Protein AF-K4CZT7-F1 (afdb_monomer)

Nearest PDB structures (foldseek):
  8e9g-assembly1_J  TM=7.706E-01  e=7.925E-02  Mycolicibacterium smegmatis MC2 155

Foldseek 3Di:
DDDPDPPPDPDVVVVVLVVVLVVLVVLLVVLVVVLVPDPPLVVNLVSVLSNQLSVLVSCVSVVNVVCSVVSSVVSVVVSVVSVVVVVVVVVVVVVVVVVVVVVVVVVVVVVVVVVVVVVVVVVD

Mean predicted aligned error: 14.62 Å

Radius of gyration: 31.59 Å; Cα contacts (8 Å, |Δi|>4): 58; chains: 1; bounding box: 54×33×114 Å

Structure (mmCIF, N/CA/C/O backbone):
data_AF-K4CZT7-F1
#
_entry.id   AF-K4CZT7-F1
#
loop_
_atom_site.group_PDB
_atom_site.id
_atom_site.type_symbol
_atom_site.label_atom_id
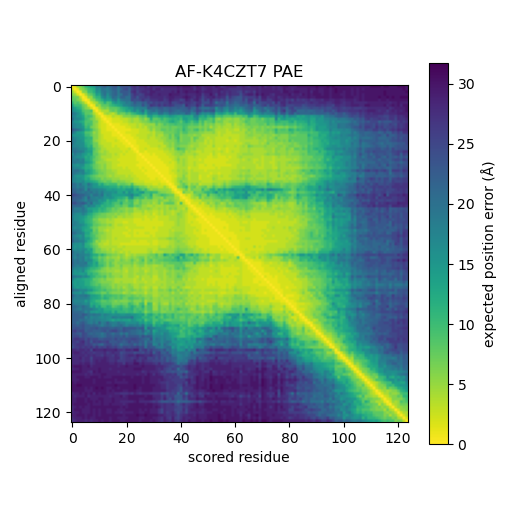_atom_site.label_alt_id
_atom_site.label_comp_id
_atom_site.label_asym_id
_atom_site.label_entity_id
_atom_site.label_seq_id
_atom_site.pdbx_PDB_ins_code
_atom_site.Cartn_x
_atom_site.Cartn_y
_atom_site.Cartn_z
_atom_site.occupancy
_atom_site.B_iso_or_equiv
_atom_site.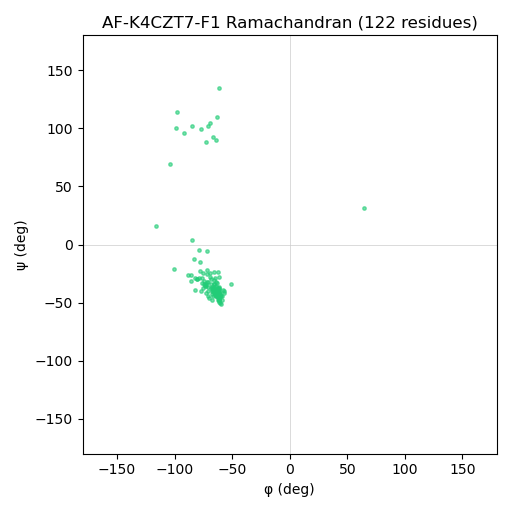auth_seq_id
_atom_site.auth_comp_id
_atom_site.auth_asym_id
_atom_site.auth_atom_id
_atom_site.pdbx_PDB_model_num
ATOM 1 N N . MET A 1 1 ? -0.913 22.011 -45.676 1.00 42.84 1 MET A N 1
ATOM 2 C CA . MET A 1 1 ? -1.620 20.850 -45.099 1.00 42.84 1 MET A CA 1
ATOM 3 C C . MET A 1 1 ? -0.671 19.657 -45.153 1.00 42.84 1 MET A C 1
ATOM 5 O O . MET A 1 1 ? -0.649 18.944 -46.142 1.00 42.84 1 MET A O 1
ATOM 9 N N . VAL A 1 2 ? 0.206 19.519 -44.152 1.00 44.75 2 VAL A N 1
ATOM 10 C CA . VAL A 1 2 ? 1.108 18.362 -44.018 1.00 44.75 2 VAL A CA 1
ATOM 11 C C . VAL A 1 2 ? 0.450 17.433 -43.010 1.00 44.75 2 VAL A C 1
ATOM 13 O O . VAL A 1 2 ? 0.453 17.706 -41.813 1.00 44.75 2 VAL A O 1
ATOM 16 N N . VAL A 1 3 ? -0.204 16.390 -43.512 1.00 64.25 3 VAL A N 1
ATOM 17 C CA . VAL A 1 3 ? -0.748 15.315 -42.683 1.00 64.25 3 VAL A CA 1
ATOM 18 C C . VAL A 1 3 ? 0.441 14.443 -42.284 1.00 64.25 3 VAL A C 1
ATOM 20 O O . VAL A 1 3 ? 0.933 13.660 -43.093 1.00 64.25 3 VAL A O 1
ATOM 23 N N . LEU A 1 4 ? 0.956 14.632 -41.064 1.00 56.84 4 LEU A N 1
ATOM 24 C CA . LEU A 1 4 ? 1.921 13.707 -40.470 1.00 56.84 4 LEU A CA 1
ATOM 25 C C . LEU A 1 4 ? 1.227 12.348 -40.306 1.00 56.84 4 LEU A C 1
ATOM 27 O O . LEU A 1 4 ? 0.320 12.202 -39.489 1.00 56.84 4 LEU A O 1
ATOM 31 N N . ALA A 1 5 ? 1.639 11.362 -41.100 1.00 58.47 5 ALA A N 1
ATOM 32 C CA . ALA A 1 5 ? 1.228 9.978 -40.915 1.00 58.47 5 ALA A CA 1
ATOM 33 C C . ALA A 1 5 ? 1.709 9.480 -39.535 1.00 58.47 5 ALA A C 1
ATOM 35 O O . ALA A 1 5 ? 2.871 9.713 -39.188 1.00 58.47 5 ALA A O 1
ATOM 36 N N . PRO A 1 6 ? 0.867 8.793 -38.740 1.00 65.81 6 PRO A N 1
ATOM 37 C CA . PRO A 1 6 ? 1.312 8.193 -37.491 1.00 65.81 6 PRO A CA 1
ATOM 38 C C . PRO A 1 6 ? 2.249 7.027 -37.818 1.00 65.81 6 PRO A C 1
ATOM 40 O O . PRO A 1 6 ? 1.813 5.960 -38.251 1.00 65.81 6 PRO A O 1
ATOM 43 N N . THR A 1 7 ? 3.552 7.222 -37.629 1.00 68.12 7 THR A N 1
ATOM 44 C CA . THR A 1 7 ? 4.535 6.142 -37.702 1.00 68.12 7 THR A CA 1
ATOM 45 C C . THR A 1 7 ? 4.374 5.269 -36.459 1.00 68.12 7 THR A C 1
ATOM 47 O O . THR A 1 7 ? 4.970 5.505 -35.411 1.00 68.12 7 THR A O 1
ATOM 50 N N . TRP A 1 8 ? 3.496 4.268 -36.558 1.00 62.69 8 TRP A N 1
ATOM 51 C CA . TRP A 1 8 ? 3.283 3.253 -35.527 1.00 62.69 8 TRP A CA 1
ATOM 52 C C . TRP A 1 8 ? 4.560 2.419 -35.349 1.00 62.69 8 TRP A C 1
ATOM 54 O O . TRP A 1 8 ? 4.780 1.417 -36.027 1.00 62.69 8 TRP A O 1
ATOM 64 N N . ASN A 1 9 ? 5.432 2.862 -34.444 1.00 66.44 9 ASN A N 1
ATOM 65 C CA . ASN A 1 9 ? 6.614 2.126 -34.019 1.00 66.44 9 ASN A CA 1
ATOM 66 C C . ASN A 1 9 ? 6.239 1.291 -32.786 1.00 66.44 9 ASN A C 1
ATOM 68 O O . ASN A 1 9 ? 6.189 1.798 -31.665 1.00 66.44 9 ASN A O 1
ATOM 72 N N . PHE A 1 10 ? 5.900 0.017 -33.011 1.00 71.25 10 PHE A N 1
ATOM 73 C CA . PHE A 1 10 ? 5.613 -0.944 -31.946 1.00 71.25 10 PHE A CA 1
ATOM 74 C C . PHE A 1 10 ? 6.891 -1.232 -31.154 1.00 71.25 10 PHE A C 1
ATOM 76 O O . PHE A 1 10 ? 7.682 -2.115 -31.484 1.00 71.25 10 PHE A O 1
ATOM 83 N N . ASN A 1 11 ? 7.087 -0.478 -30.080 1.00 81.69 11 ASN A N 1
ATOM 84 C CA . ASN A 1 11 ? 8.180 -0.711 -29.156 1.00 81.69 11 ASN A CA 1
ATOM 85 C C . ASN A 1 11 ? 7.742 -1.769 -28.131 1.00 81.69 11 ASN A C 1
ATOM 87 O O . ASN A 1 11 ? 6.988 -1.475 -27.204 1.00 81.69 11 ASN A O 1
ATOM 91 N N . PHE A 1 12 ? 8.195 -3.016 -28.306 1.00 82.81 12 PHE A N 1
ATOM 92 C CA . PHE A 1 12 ? 7.848 -4.158 -27.440 1.00 82.81 12 PHE A CA 1
ATOM 93 C C . PHE A 1 12 ? 8.067 -3.863 -25.945 1.00 82.81 12 PHE A C 1
ATOM 95 O O . PHE A 1 12 ? 7.284 -4.292 -25.098 1.00 82.81 12 PHE A O 1
ATOM 102 N N . ARG A 1 13 ? 9.089 -3.061 -25.621 1.00 83.69 13 ARG A N 1
ATOM 103 C CA . ARG A 1 13 ? 9.379 -2.626 -24.250 1.00 83.69 13 ARG A CA 1
ATOM 104 C C . ARG A 1 13 ? 8.244 -1.798 -23.638 1.00 83.69 13 ARG A C 1
ATOM 106 O O . ARG A 1 13 ? 7.921 -1.993 -22.470 1.00 83.69 13 ARG A O 1
ATOM 113 N N . GLU A 1 14 ? 7.615 -0.921 -24.418 1.00 84.12 14 GLU A N 1
ATOM 114 C CA . GLU A 1 14 ? 6.492 -0.092 -23.956 1.00 84.12 14 GLU A CA 1
ATOM 115 C C . GLU A 1 14 ? 5.212 -0.917 -23.778 1.00 84.12 14 GLU A C 1
ATOM 117 O O . GLU A 1 14 ? 4.461 -0.721 -22.820 1.00 84.12 14 GLU A O 1
ATOM 122 N N . VAL A 1 15 ? 4.990 -1.910 -24.644 1.00 86.38 15 VAL A N 1
ATOM 123 C CA . VAL A 1 15 ? 3.873 -2.857 -24.499 1.00 86.38 15 VAL A CA 1
ATOM 124 C C . VAL A 1 15 ? 4.020 -3.662 -23.206 1.00 86.38 15 VAL A C 1
ATOM 126 O O . VAL A 1 15 ? 3.086 -3.726 -22.410 1.00 86.38 15 VAL A O 1
ATOM 129 N N . LEU A 1 16 ? 5.208 -4.204 -22.929 1.00 88.50 16 LEU A N 1
ATOM 130 C CA . LEU A 1 16 ? 5.467 -4.931 -21.683 1.00 88.50 16 LEU A CA 1
ATOM 131 C C . LEU A 1 16 ? 5.248 -4.040 -20.449 1.00 88.50 16 LEU A C 1
ATOM 133 O O . LEU A 1 16 ? 4.607 -4.454 -19.480 1.00 88.50 16 LEU A O 1
ATOM 137 N N . ARG A 1 17 ? 5.743 -2.799 -20.500 1.00 88.19 17 ARG A N 1
ATOM 138 C CA . ARG A 1 17 ? 5.612 -1.841 -19.399 1.00 88.19 17 ARG A CA 1
ATOM 139 C C . ARG A 1 17 ? 4.145 -1.500 -19.119 1.00 88.19 17 ARG A C 1
ATOM 141 O O . ARG A 1 17 ? 3.731 -1.510 -17.964 1.00 88.19 17 ARG A O 1
ATOM 148 N N . THR A 1 18 ? 3.340 -1.269 -20.155 1.00 88.19 18 THR A N 1
ATOM 149 C CA . THR A 1 18 ? 1.898 -1.000 -20.003 1.00 88.19 18 THR A CA 1
ATOM 150 C C . THR A 1 18 ? 1.110 -2.214 -19.507 1.00 88.19 18 THR A C 1
ATOM 152 O O . THR A 1 18 ? 0.225 -2.044 -18.663 1.00 88.19 18 THR A O 1
ATOM 155 N N . MET A 1 19 ? 1.463 -3.437 -19.923 1.00 89.56 19 MET A N 1
ATOM 156 C CA . MET A 1 19 ? 0.837 -4.653 -19.387 1.00 89.56 19 MET A CA 1
ATOM 157 C C . MET A 1 19 ? 1.077 -4.793 -17.880 1.00 89.56 19 MET A C 1
ATOM 159 O O . MET A 1 19 ? 0.120 -4.980 -17.129 1.00 89.56 19 MET A O 1
ATOM 163 N N . ILE A 1 20 ? 2.319 -4.625 -17.417 1.00 89.38 20 ILE A N 1
ATOM 164 C CA . ILE A 1 20 ? 2.659 -4.740 -15.989 1.00 89.38 20 ILE A CA 1
ATOM 165 C C . ILE A 1 20 ? 1.946 -3.665 -15.159 1.00 89.38 20 ILE A C 1
ATOM 167 O O . ILE A 1 20 ? 1.411 -3.964 -14.091 1.00 89.38 20 ILE A O 1
ATOM 171 N N . LEU A 1 21 ? 1.866 -2.431 -15.667 1.00 88.50 21 LEU A N 1
ATOM 172 C CA . LEU A 1 21 ? 1.124 -1.359 -15.002 1.00 88.50 21 LEU A CA 1
ATOM 173 C C . LEU A 1 21 ? -0.365 -1.714 -14.874 1.00 88.50 21 LEU A C 1
ATOM 175 O O . LEU A 1 21 ? -0.929 -1.570 -13.792 1.00 88.50 21 LEU A O 1
ATOM 179 N N . SER A 1 22 ? -0.997 -2.240 -15.926 1.00 86.62 22 SER A N 1
ATOM 180 C CA . SER A 1 22 ? -2.422 -2.607 -15.882 1.00 86.62 22 SER A CA 1
ATOM 181 C C . SER A 1 22 ? -2.737 -3.690 -14.841 1.00 86.62 22 SER A C 1
ATOM 183 O O . SER A 1 22 ? -3.738 -3.585 -14.128 1.00 86.62 22 SER A O 1
ATOM 185 N N . VAL A 1 23 ? -1.844 -4.676 -14.686 1.00 89.81 23 VAL A N 1
ATOM 186 C CA . VAL A 1 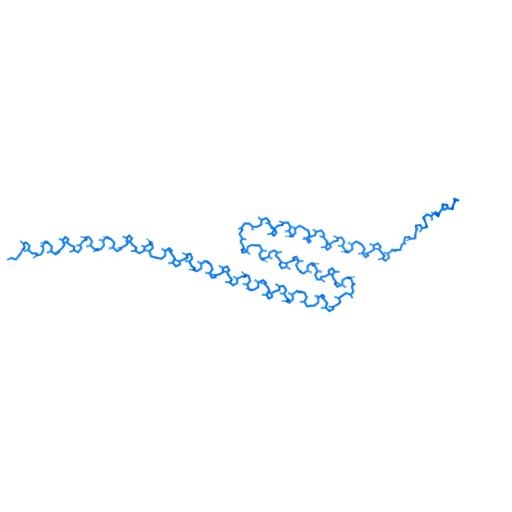23 ? -1.971 -5.758 -13.696 1.00 89.81 23 VAL A CA 1
ATOM 187 C C . VAL A 1 23 ? -1.926 -5.218 -12.268 1.00 89.81 23 VAL A C 1
ATOM 189 O O . VAL A 1 23 ? -2.595 -5.759 -11.395 1.00 89.81 23 VAL A O 1
ATOM 192 N N . PHE A 1 24 ? -1.183 -4.139 -12.027 1.00 88.56 24 PHE A N 1
ATOM 193 C CA . PHE A 1 24 ? -1.069 -3.505 -10.713 1.00 88.56 24 PHE A CA 1
ATOM 194 C C . PHE A 1 24 ? -2.202 -2.493 -10.440 1.00 88.56 24 PHE A C 1
ATOM 196 O O . PHE A 1 24 ? -2.666 -2.345 -9.307 1.00 88.56 24 PHE A O 1
ATOM 203 N N . TRP A 1 25 ? -2.713 -1.829 -11.482 1.00 90.56 25 TRP A N 1
ATOM 204 C CA . TRP A 1 25 ? -3.800 -0.846 -11.380 1.00 90.56 25 TRP A CA 1
ATOM 205 C C . TRP A 1 25 ? -5.164 -1.469 -11.065 1.00 90.56 25 TRP A C 1
ATOM 207 O O . TRP A 1 25 ? -5.887 -0.955 -10.208 1.00 90.56 25 TRP A O 1
ATOM 217 N N . ILE A 1 26 ? -5.526 -2.569 -11.734 1.00 90.62 26 ILE A N 1
ATOM 218 C CA . ILE A 1 26 ? -6.859 -3.181 -11.595 1.00 90.62 26 ILE A CA 1
ATOM 219 C C . ILE A 1 26 ? -7.137 -3.626 -10.144 1.00 90.62 26 ILE A C 1
ATOM 221 O O . ILE A 1 26 ? -8.160 -3.213 -9.591 1.00 90.62 26 ILE A O 1
ATOM 225 N N . PRO A 1 27 ? -6.248 -4.384 -9.469 1.00 90.69 27 PRO A N 1
ATOM 226 C CA . PRO A 1 27 ? -6.448 -4.766 -8.073 1.00 90.69 27 PRO A CA 1
ATOM 227 C C . PRO A 1 27 ? -6.500 -3.557 -7.138 1.00 90.69 27 PRO A C 1
ATOM 229 O O . PRO A 1 27 ? -7.310 -3.536 -6.215 1.00 90.69 27 PRO A O 1
ATOM 232 N N . THR A 1 28 ? -5.683 -2.528 -7.394 1.00 91.88 28 THR A N 1
ATOM 233 C CA . THR A 1 28 ? -5.655 -1.300 -6.583 1.00 91.88 28 THR A CA 1
ATOM 234 C C . THR A 1 28 ? -7.017 -0.608 -6.570 1.00 91.88 28 THR A C 1
ATOM 236 O O . THR A 1 28 ? -7.511 -0.240 -5.504 1.00 91.88 28 THR A O 1
ATOM 239 N N . LEU A 1 29 ? -7.666 -0.492 -7.732 1.00 91.44 29 LEU A N 1
ATOM 240 C CA . LEU A 1 29 ? -9.017 0.066 -7.851 1.00 91.44 29 LEU A CA 1
ATOM 241 C C . LEU A 1 29 ? -10.060 -0.774 -7.107 1.00 91.44 29 LEU A C 1
ATOM 243 O O . LEU A 1 29 ? -10.880 -0.223 -6.372 1.00 91.44 29 LEU A O 1
ATOM 247 N N . VAL A 1 30 ? -10.007 -2.099 -7.260 1.00 91.81 30 VAL A N 1
ATOM 248 C CA . VAL A 1 30 ? -10.937 -3.022 -6.589 1.00 91.81 30 VAL A CA 1
ATOM 249 C C . VAL A 1 30 ? -10.808 -2.914 -5.069 1.00 91.81 30 VAL A C 1
ATOM 251 O O . VAL A 1 30 ? -11.811 -2.749 -4.375 1.00 91.81 30 VAL A O 1
ATOM 254 N N . PHE A 1 31 ? -9.584 -2.941 -4.541 1.00 90.44 31 PHE A N 1
ATOM 255 C CA . PHE A 1 31 ? -9.360 -2.808 -3.105 1.00 90.44 31 PHE A CA 1
ATOM 256 C C . PHE A 1 31 ? -9.766 -1.434 -2.569 1.00 90.44 31 PHE A C 1
ATOM 258 O O . PHE A 1 31 ? -10.331 -1.361 -1.480 1.00 90.44 31 PHE A O 1
ATOM 265 N N . CYS A 1 32 ? -9.553 -0.363 -3.337 1.00 87.88 32 CYS A N 1
ATOM 266 C CA . CYS A 1 32 ? -9.992 0.980 -2.964 1.00 87.88 32 CYS A CA 1
ATOM 267 C C . CYS A 1 32 ? -11.524 1.055 -2.821 1.00 87.88 32 CYS A C 1
ATOM 269 O O . CYS A 1 32 ? -12.028 1.553 -1.814 1.00 87.88 32 CYS A O 1
ATOM 271 N N . LEU A 1 33 ? -12.272 0.472 -3.766 1.00 89.44 33 LEU A N 1
ATOM 272 C CA . LEU A 1 33 ? -13.738 0.392 -3.693 1.00 89.44 33 LEU A CA 1
ATOM 273 C C . LEU A 1 33 ? -14.216 -0.393 -2.461 1.00 89.44 33 LEU A C 1
ATOM 275 O O . LEU A 1 33 ? -15.132 0.046 -1.764 1.00 89.44 33 LEU A O 1
ATOM 279 N N . ILE A 1 34 ? -13.571 -1.523 -2.159 1.00 86.62 34 ILE A N 1
ATOM 280 C CA . ILE A 1 34 ? -13.888 -2.341 -0.978 1.00 86.62 34 ILE A CA 1
ATOM 281 C C . ILE A 1 34 ? -13.614 -1.559 0.317 1.00 86.62 34 ILE A C 1
ATOM 283 O O . ILE A 1 34 ? -14.417 -1.618 1.250 1.00 86.62 34 ILE A O 1
ATOM 287 N N . VAL A 1 35 ? -12.521 -0.792 0.364 1.00 84.81 35 VAL A N 1
ATOM 288 C CA . VAL A 1 35 ? -12.137 0.032 1.521 1.00 84.81 35 VAL A CA 1
ATOM 289 C C . VAL A 1 35 ? -13.179 1.101 1.842 1.00 84.81 35 VAL A C 1
ATOM 291 O O . VAL A 1 35 ? -13.515 1.274 3.016 1.00 84.81 35 VAL A O 1
ATOM 294 N N . VAL A 1 36 ? -13.717 1.775 0.817 1.00 83.44 36 V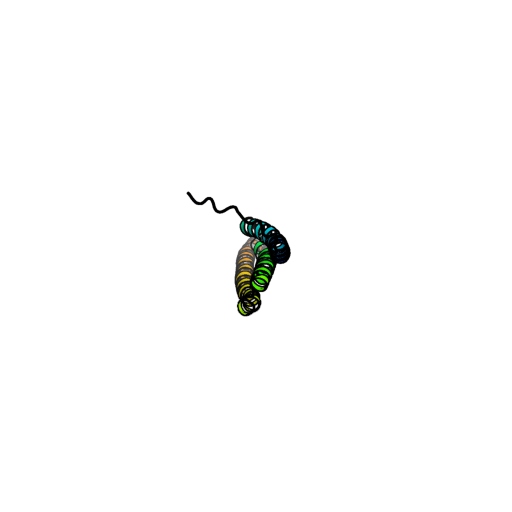AL A N 1
ATOM 295 C CA . VAL A 1 36 ? -14.725 2.841 0.971 1.00 83.44 36 VAL A CA 1
ATOM 296 C C . VAL A 1 36 ? -16.086 2.267 1.378 1.00 83.44 36 VAL A C 1
ATOM 298 O O . VAL A 1 36 ? -16.829 2.900 2.125 1.00 83.44 36 VAL A O 1
ATOM 301 N N . HIS A 1 37 ? -16.411 1.052 0.931 1.00 81.06 37 HIS A N 1
ATOM 302 C CA . HIS A 1 37 ? -17.685 0.397 1.240 1.00 81.06 37 HIS A CA 1
ATOM 303 C C . HIS A 1 37 ? -17.696 -0.329 2.605 1.00 81.06 37 HIS A C 1
ATOM 305 O O . HIS A 1 37 ? -18.752 -0.736 3.100 1.00 81.06 37 HIS A O 1
ATOM 311 N N . ALA A 1 38 ? -16.541 -0.515 3.247 1.00 77.75 38 ALA A N 1
ATOM 312 C CA . ALA A 1 38 ? -16.444 -1.239 4.509 1.00 77.75 38 ALA A CA 1
ATOM 313 C C . ALA A 1 38 ? -17.066 -0.446 5.680 1.00 77.75 38 ALA A C 1
ATOM 315 O O . ALA A 1 38 ? -16.439 0.435 6.260 1.00 77.75 38 ALA A O 1
ATOM 316 N N . LYS A 1 39 ? -18.292 -0.816 6.089 1.00 73.38 39 LYS A N 1
ATOM 317 C CA . LYS A 1 39 ? -18.984 -0.242 7.269 1.00 73.38 39 LYS A CA 1
ATOM 318 C C . LYS A 1 39 ? -18.291 -0.566 8.600 1.00 73.38 39 LYS A C 1
ATOM 320 O O . LYS A 1 39 ? -18.464 0.159 9.571 1.00 73.38 39 LYS A O 1
ATOM 325 N N . ASN A 1 40 ? -17.512 -1.648 8.643 1.00 68.38 40 ASN A N 1
ATOM 326 C CA . ASN A 1 40 ? -16.760 -2.073 9.820 1.00 68.38 40 ASN A CA 1
ATOM 327 C C . ASN A 1 40 ? -15.312 -1.593 9.707 1.00 68.38 40 ASN A C 1
ATOM 329 O O . ASN A 1 40 ? -14.550 -2.052 8.851 1.00 68.38 40 ASN A O 1
ATOM 333 N N . THR A 1 41 ? -14.923 -0.689 10.600 1.00 65.44 41 THR A N 1
ATOM 334 C CA . THR A 1 41 ? -13.653 0.041 10.540 1.00 65.44 41 THR A CA 1
ATOM 335 C C . THR A 1 41 ? -12.427 -0.888 10.611 1.00 65.44 41 THR A C 1
ATOM 337 O O . THR A 1 41 ? -11.387 -0.587 10.024 1.00 65.44 41 THR A O 1
ATOM 340 N N . THR A 1 42 ? -12.543 -2.053 11.258 1.00 70.81 42 THR A N 1
ATOM 341 C CA . THR A 1 42 ? -11.460 -3.051 11.365 1.00 70.81 42 THR A CA 1
ATOM 342 C C . THR A 1 42 ? -11.174 -3.749 10.036 1.00 70.81 42 THR A C 1
ATOM 344 O O . THR A 1 42 ? -10.017 -3.984 9.694 1.00 70.81 42 THR A O 1
ATOM 347 N N . HIS A 1 43 ? -12.210 -4.019 9.238 1.00 73.44 43 HIS A N 1
ATOM 348 C CA . HIS A 1 43 ? -12.036 -4.602 7.906 1.00 73.44 43 HIS A CA 1
ATOM 349 C C . HIS A 1 43 ? -11.462 -3.584 6.915 1.00 73.44 43 HIS A C 1
ATOM 351 O O . HIS A 1 43 ? -10.651 -3.953 6.072 1.00 73.44 43 HIS A O 1
ATOM 357 N N . SER A 1 44 ? -11.819 -2.304 7.055 1.00 76.38 44 SER A N 1
ATOM 358 C CA . SER A 1 44 ? -11.321 -1.233 6.181 1.00 76.38 44 SER A CA 1
ATOM 359 C C . SER A 1 44 ? -9.789 -1.096 6.243 1.00 76.38 44 SER A C 1
ATOM 361 O O . SER A 1 44 ? -9.131 -1.066 5.208 1.00 76.38 44 SER A O 1
ATOM 363 N N . ILE A 1 45 ? -9.184 -1.138 7.438 1.00 81.25 45 ILE A N 1
ATOM 364 C CA . ILE A 1 45 ? -7.717 -1.046 7.587 1.00 81.25 45 ILE A CA 1
ATOM 365 C C . ILE A 1 45 ? -6.997 -2.257 6.978 1.00 81.25 45 ILE A C 1
ATOM 367 O O . ILE A 1 45 ? -5.960 -2.091 6.337 1.00 81.25 45 ILE A O 1
ATOM 371 N N . LEU A 1 46 ? -7.541 -3.470 7.146 1.00 79.56 46 LEU A N 1
ATOM 372 C CA . LEU A 1 46 ? -6.924 -4.689 6.608 1.00 79.56 46 LEU A CA 1
ATOM 373 C C . LEU A 1 46 ? -6.822 -4.643 5.077 1.00 79.56 46 LEU A C 1
ATOM 375 O O . LEU A 1 46 ? -5.826 -5.082 4.506 1.00 79.56 46 LEU A O 1
ATOM 379 N N . PHE A 1 47 ? -7.836 -4.068 4.426 1.00 81.31 47 PHE A N 1
ATOM 380 C CA . PHE A 1 47 ? -7.865 -3.857 2.980 1.00 81.31 47 PHE A CA 1
ATOM 381 C C . PHE A 1 47 ? -7.026 -2.653 2.516 1.00 81.31 47 PHE A C 1
ATOM 383 O O . PHE A 1 47 ? -6.686 -2.570 1.339 1.00 81.31 47 PHE A O 1
ATOM 390 N N . LEU A 1 48 ? -6.618 -1.761 3.422 1.00 84.00 48 LEU A N 1
ATOM 391 C CA . LEU A 1 48 ? -5.773 -0.603 3.115 1.00 84.00 48 LEU A CA 1
ATOM 392 C C . LEU A 1 48 ? -4.305 -1.003 2.862 1.00 84.00 48 LEU A C 1
ATOM 394 O O . LEU A 1 48 ? -3.633 -0.428 2.008 1.00 84.00 48 LEU A O 1
ATOM 398 N N . ILE A 1 49 ? -3.809 -2.029 3.559 1.00 87.25 49 ILE A N 1
ATOM 399 C CA . ILE A 1 49 ? -2.437 -2.551 3.421 1.00 87.25 49 ILE A CA 1
ATOM 400 C C . ILE A 1 49 ? -2.135 -3.043 1.989 1.00 87.25 49 ILE A C 1
ATOM 402 O O . ILE A 1 49 ? -1.139 -2.593 1.410 1.00 87.25 49 ILE A O 1
ATOM 406 N N . PRO A 1 50 ? -2.960 -3.910 1.361 1.00 87.94 50 PRO A N 1
ATOM 407 C CA . PRO A 1 50 ? -2.722 -4.330 -0.017 1.00 87.94 50 PRO A CA 1
ATOM 408 C C . PRO A 1 50 ? -2.860 -3.178 -1.024 1.00 87.94 50 PRO A C 1
ATOM 410 O O . PRO A 1 50 ? -2.136 -3.183 -2.015 1.00 87.94 50 PRO A O 1
ATOM 413 N N . VAL A 1 51 ? -3.699 -2.158 -0.788 1.00 91.69 51 VAL A N 1
ATOM 414 C CA . VAL A 1 51 ? -3.757 -0.950 -1.648 1.00 91.69 51 VAL A CA 1
ATOM 415 C C . VAL A 1 51 ? -2.419 -0.218 -1.652 1.00 91.69 51 VAL A C 1
ATOM 417 O O . VAL A 1 51 ? -1.903 0.134 -2.714 1.00 91.69 51 VAL A O 1
ATOM 420 N N . PHE A 1 52 ? -1.832 -0.010 -0.474 1.00 90.94 52 PHE A N 1
ATOM 421 C CA . PHE A 1 52 ? -0.560 0.693 -0.346 1.00 90.94 52 PHE A CA 1
ATOM 422 C C . PHE A 1 52 ? 0.615 -0.103 -0.920 1.00 90.94 52 PHE A C 1
ATOM 424 O O . PHE A 1 52 ? 1.474 0.487 -1.571 1.00 90.94 52 PHE A O 1
ATOM 431 N N . CYS A 1 53 ? 0.616 -1.428 -0.757 1.00 89.69 53 CYS A N 1
ATOM 432 C CA . CYS A 1 53 ? 1.620 -2.310 -1.357 1.00 89.69 53 CYS A CA 1
ATOM 433 C C . CYS A 1 53 ? 1.524 -2.334 -2.897 1.00 89.69 53 CYS A C 1
ATOM 435 O O . CYS A 1 53 ? 2.533 -2.243 -3.596 1.00 89.69 53 CYS A O 1
ATOM 437 N N . ASN A 1 54 ? 0.303 -2.366 -3.447 1.00 92.62 54 ASN A N 1
ATOM 438 C CA . ASN A 1 54 ? 0.114 -2.229 -4.891 1.00 92.62 54 ASN A CA 1
ATOM 439 C C . ASN A 1 54 ? 0.457 -0.806 -5.379 1.00 92.62 54 ASN A C 1
ATOM 441 O O . ASN A 1 54 ? 0.934 -0.601 -6.483 1.00 92.62 54 ASN A O 1
ATOM 445 N N . THR A 1 55 ? 0.295 0.226 -4.565 1.00 91.81 55 THR A N 1
ATOM 446 C CA . THR A 1 55 ? 0.692 1.575 -4.992 1.00 91.81 55 THR A CA 1
ATOM 447 C C . THR A 1 55 ? 2.219 1.751 -4.950 1.00 91.81 55 THR A C 1
ATOM 449 O O . THR A 1 55 ? 2.790 2.334 -5.871 1.00 91.81 55 THR A O 1
ATOM 452 N N . SER A 1 56 ? 2.916 1.182 -3.956 1.00 92.81 56 SER A N 1
ATOM 453 C CA . SER A 1 56 ? 4.384 1.255 -3.869 1.00 92.81 56 SER A CA 1
ATOM 454 C C . SER A 1 56 ? 5.087 0.498 -4.995 1.00 92.81 56 SER A C 1
ATOM 456 O O . SER A 1 56 ? 6.061 1.012 -5.543 1.00 92.81 56 SER A O 1
ATOM 458 N N . GLY A 1 57 ? 4.585 -0.673 -5.404 1.00 90.69 57 GLY A N 1
ATOM 459 C CA . GLY A 1 57 ? 5.139 -1.377 -6.567 1.00 90.69 57 GLY A CA 1
ATOM 460 C C . GLY A 1 57 ? 4.929 -0.608 -7.879 1.00 90.69 57 GLY A C 1
ATOM 461 O O . GLY A 1 57 ? 5.828 -0.576 -8.715 1.00 90.69 57 GLY A O 1
ATOM 462 N N . 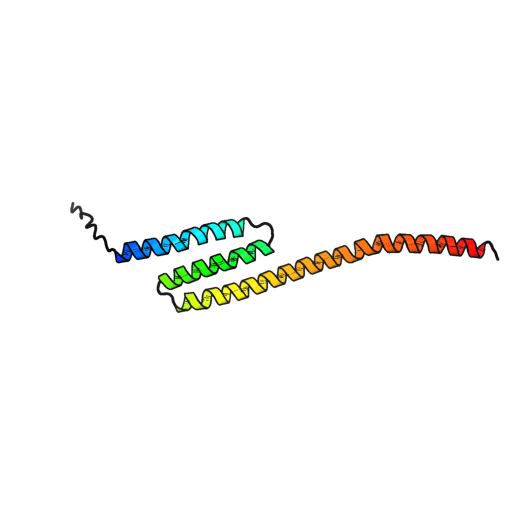LEU A 1 58 ? 3.811 0.113 -8.028 1.00 91.69 58 LEU A N 1
ATOM 463 C CA . LEU A 1 58 ? 3.562 1.016 -9.161 1.00 91.69 58 LEU A CA 1
ATOM 464 C C . LEU A 1 58 ? 4.571 2.171 -9.221 1.00 91.69 58 LEU A C 1
ATOM 466 O O . LEU A 1 58 ? 5.074 2.516 -10.290 1.00 91.69 58 LEU A O 1
ATOM 470 N N . ILE A 1 59 ? 4.895 2.732 -8.061 1.00 91.75 59 ILE A N 1
ATOM 471 C CA . ILE A 1 59 ? 5.921 3.762 -7.892 1.00 91.75 59 ILE A CA 1
ATOM 472 C C . ILE A 1 59 ? 7.333 3.222 -8.178 1.00 91.75 59 ILE A C 1
ATOM 474 O O . ILE A 1 59 ? 8.137 3.916 -8.801 1.00 91.75 59 ILE A O 1
ATOM 478 N N . LEU A 1 60 ? 7.620 1.975 -7.794 1.00 90.75 60 LEU A N 1
ATOM 479 C CA . LEU A 1 60 ? 8.888 1.302 -8.086 1.00 90.75 60 LEU A CA 1
ATOM 480 C C . LEU A 1 60 ? 9.069 1.095 -9.601 1.00 90.75 60 LEU A C 1
ATOM 482 O O . LEU A 1 60 ? 10.119 1.406 -10.156 1.00 90.75 60 LEU A O 1
ATOM 486 N N . LEU A 1 61 ? 8.006 0.690 -10.305 1.00 88.56 61 LEU A N 1
ATOM 487 C CA . LEU A 1 61 ? 7.952 0.610 -11.775 1.00 88.56 61 LEU A CA 1
ATOM 488 C C . LEU A 1 61 ? 8.125 1.971 -12.481 1.00 88.56 61 LEU A C 1
ATOM 490 O O . LEU A 1 61 ? 8.523 2.030 -13.653 1.00 88.56 61 LEU A O 1
ATOM 494 N N . LEU A 1 62 ? 7.826 3.069 -11.784 1.00 88.56 62 LEU A N 1
ATOM 495 C CA . LEU A 1 62 ? 8.028 4.438 -12.257 1.00 88.56 62 LEU A CA 1
ATOM 496 C C . LEU A 1 62 ? 9.457 4.958 -12.011 1.00 88.56 62 LEU A C 1
ATOM 498 O O . LEU A 1 62 ? 9.734 6.104 -12.355 1.00 88.56 62 LEU A O 1
ATOM 502 N N . CYS A 1 63 ? 10.363 4.119 -11.490 1.00 88.81 63 CYS A N 1
ATOM 503 C CA . CYS A 1 63 ? 11.739 4.484 -11.133 1.00 88.81 63 CYS A CA 1
ATOM 504 C C . CYS A 1 63 ? 11.812 5.514 -9.984 1.00 88.81 63 CYS A C 1
ATOM 506 O O . CYS A 1 63 ? 12.700 6.365 -9.944 1.00 88.81 63 CYS A O 1
ATOM 508 N N . LEU A 1 64 ? 10.845 5.468 -9.057 1.00 89.25 64 LEU A N 1
ATOM 509 C CA . LEU A 1 64 ? 10.831 6.272 -7.831 1.00 89.25 64 LEU A CA 1
ATOM 510 C C . LEU A 1 64 ? 11.218 5.401 -6.622 1.00 89.25 64 LEU A C 1
ATOM 512 O O . LEU A 1 64 ? 10.399 5.117 -5.746 1.00 89.25 64 LEU A O 1
ATOM 516 N N . ASP A 1 65 ? 12.480 4.979 -6.550 1.00 90.12 65 ASP A N 1
ATOM 517 C CA . ASP A 1 65 ? 12.956 4.033 -5.525 1.00 90.12 65 ASP A CA 1
ATOM 518 C C . ASP A 1 65 ? 12.813 4.564 -4.089 1.00 90.12 65 ASP A C 1
ATOM 520 O O . ASP A 1 65 ? 12.351 3.858 -3.192 1.00 90.12 65 ASP A O 1
ATOM 524 N N . PHE A 1 66 ? 13.133 5.841 -3.860 1.00 90.25 66 PHE A N 1
ATOM 525 C CA . PHE A 1 66 ? 13.022 6.450 -2.528 1.00 90.25 66 PHE A CA 1
ATOM 526 C C . PHE A 1 66 ? 11.576 6.510 -2.032 1.00 90.25 66 PHE A C 1
ATOM 528 O O . PHE A 1 66 ? 11.299 6.244 -0.861 1.00 90.25 66 PHE A O 1
ATOM 535 N N . PHE A 1 67 ? 10.642 6.830 -2.929 1.00 86.69 67 PHE A N 1
ATOM 536 C CA . PHE A 1 67 ? 9.228 6.876 -2.581 1.00 86.69 67 PHE A CA 1
ATOM 537 C C . PHE A 1 67 ? 8.660 5.460 -2.406 1.00 86.69 67 PHE A C 1
ATOM 539 O O . PHE A 1 67 ? 7.866 5.239 -1.495 1.00 86.69 67 PHE A O 1
ATOM 546 N N . ALA A 1 68 ? 9.116 4.485 -3.204 1.00 91.19 68 ALA A N 1
ATOM 547 C CA . ALA A 1 68 ? 8.687 3.086 -3.115 1.00 91.19 68 ALA A CA 1
ATOM 548 C C . ALA A 1 68 ? 8.952 2.476 -1.735 1.00 91.19 68 ALA A C 1
ATOM 550 O O . ALA A 1 68 ? 8.128 1.716 -1.228 1.00 91.19 68 ALA A O 1
ATOM 551 N N . LEU A 1 69 ? 10.095 2.818 -1.135 1.00 90.56 69 LEU A N 1
ATOM 552 C CA . LEU A 1 69 ? 10.517 2.289 0.160 1.00 90.56 69 LEU A CA 1
ATOM 553 C C . LEU A 1 69 ? 9.867 3.024 1.339 1.00 90.56 69 LEU A C 1
ATOM 555 O O . LEU A 1 69 ? 9.480 2.385 2.316 1.00 90.56 69 LEU A O 1
ATOM 559 N N . ILE A 1 70 ? 9.721 4.352 1.262 1.00 91.56 70 ILE A N 1
ATOM 560 C CA . ILE A 1 70 ? 9.175 5.149 2.374 1.00 91.56 70 ILE A CA 1
ATOM 561 C C . ILE A 1 70 ? 7.649 5.016 2.492 1.00 91.56 70 ILE A C 1
ATOM 563 O O . ILE A 1 70 ? 7.098 5.043 3.593 1.00 91.56 70 ILE A O 1
ATOM 567 N N . PHE A 1 71 ? 6.956 4.851 1.366 1.00 89.19 71 PHE A N 1
ATOM 568 C CA . PHE A 1 71 ? 5.499 4.895 1.299 1.00 89.19 71 PHE A CA 1
ATOM 569 C C . PHE A 1 71 ? 4.810 3.768 2.104 1.00 89.19 71 PHE A C 1
ATOM 571 O O . PHE A 1 71 ? 3.922 4.084 2.897 1.00 89.19 71 PHE A O 1
ATOM 578 N N . PRO A 1 72 ? 5.247 2.490 2.048 1.00 90.06 72 PRO A N 1
ATOM 579 C CA . PRO A 1 72 ? 4.713 1.434 2.913 1.00 90.06 72 PRO A CA 1
ATOM 580 C C . PRO A 1 72 ? 4.927 1.690 4.411 1.00 90.06 72 PRO A C 1
ATOM 582 O O . PRO A 1 72 ? 4.052 1.373 5.215 1.00 90.06 72 PRO A O 1
ATOM 585 N N . VAL A 1 73 ? 6.066 2.278 4.796 1.00 91.31 73 VAL A N 1
ATOM 586 C CA . VAL A 1 73 ? 6.407 2.543 6.206 1.00 91.31 73 VAL A CA 1
ATOM 587 C C . VAL A 1 73 ? 5.482 3.605 6.792 1.00 91.31 73 VAL A C 1
ATOM 589 O O . VAL A 1 73 ? 4.906 3.408 7.863 1.00 91.31 73 VAL A O 1
ATOM 592 N N . VAL A 1 74 ? 5.295 4.715 6.075 1.00 90.12 74 VAL A N 1
ATOM 593 C CA . VAL A 1 74 ? 4.414 5.807 6.513 1.00 90.12 74 VAL A CA 1
ATOM 594 C C . VAL A 1 74 ? 2.964 5.330 6.602 1.00 90.12 74 VAL A C 1
ATOM 596 O O . VAL A 1 74 ? 2.286 5.597 7.596 1.00 90.12 74 VAL A O 1
ATOM 599 N N . SER A 1 75 ? 2.501 4.562 5.616 1.00 87.00 75 SER A N 1
ATOM 600 C CA . SER A 1 75 ? 1.149 3.997 5.620 1.00 87.00 75 SER A CA 1
ATOM 601 C C . SER A 1 75 ? 0.927 2.984 6.741 1.00 87.00 75 SER A C 1
ATOM 603 O O . SER A 1 75 ? -0.165 2.933 7.308 1.00 87.00 75 SER A O 1
ATOM 605 N N . PHE A 1 76 ? 1.951 2.212 7.113 1.00 85.00 76 PHE A N 1
ATOM 606 C CA . PHE A 1 76 ? 1.878 1.306 8.257 1.00 85.00 76 PHE A CA 1
ATOM 607 C C . PHE A 1 76 ? 1.759 2.071 9.581 1.00 85.00 76 PHE A C 1
ATOM 609 O O . PHE A 1 76 ? 0.895 1.750 10.395 1.00 85.00 76 PHE A O 1
ATOM 616 N N . LEU A 1 77 ? 2.549 3.131 9.775 1.00 87.19 77 LEU A N 1
ATOM 617 C CA . LEU A 1 77 ? 2.449 3.992 10.961 1.00 87.19 77 LEU A CA 1
ATOM 618 C C . LEU A 1 77 ? 1.070 4.659 11.068 1.00 87.19 77 LEU A C 1
ATOM 620 O O . LEU A 1 77 ? 0.481 4.704 12.151 1.00 87.19 77 LEU A O 1
ATOM 624 N N . PHE A 1 78 ? 0.523 5.118 9.940 1.00 82.75 78 PHE A N 1
ATOM 625 C CA . PHE A 1 78 ? -0.829 5.670 9.886 1.00 82.75 78 PHE A CA 1
ATOM 626 C C . PHE A 1 78 ? -1.893 4.614 10.225 1.00 82.75 78 PHE A C 1
ATOM 628 O O . PHE A 1 78 ? -2.781 4.864 11.042 1.00 82.75 78 PHE A O 1
ATOM 635 N N . GLY A 1 79 ? -1.769 3.407 9.665 1.00 83.56 79 GLY A N 1
ATOM 636 C CA . GLY A 1 79 ? -2.657 2.281 9.953 1.00 83.56 79 GLY A CA 1
ATOM 637 C C . GLY A 1 79 ? -2.638 1.859 11.426 1.00 83.56 79 GLY A C 1
ATOM 638 O O . GLY A 1 79 ? -3.701 1.638 12.006 1.00 83.56 79 GLY A O 1
ATOM 639 N N . VAL A 1 80 ? -1.461 1.813 12.061 1.00 83.25 80 VAL A N 1
ATOM 640 C CA . VAL A 1 80 ? -1.311 1.488 13.493 1.00 83.25 80 VAL A CA 1
ATOM 641 C C . VAL A 1 80 ? -1.984 2.541 14.376 1.00 83.25 80 VAL A C 1
ATOM 643 O O . VAL A 1 80 ? -2.701 2.184 15.313 1.00 83.25 80 VAL A O 1
ATOM 646 N N . MET A 1 81 ? -1.824 3.831 14.060 1.00 82.75 81 MET A N 1
ATOM 647 C CA . MET A 1 81 ? -2.507 4.905 14.790 1.00 82.75 81 MET A CA 1
ATOM 648 C C . MET A 1 81 ? -4.033 4.799 14.646 1.00 82.75 81 MET A C 1
ATOM 650 O O . MET A 1 81 ? -4.773 4.924 15.623 1.00 82.75 81 MET A O 1
ATOM 654 N N . MET A 1 82 ? -4.517 4.507 13.437 1.00 78.62 82 MET A N 1
ATOM 655 C CA . MET A 1 82 ? -5.948 4.360 13.175 1.00 78.62 82 MET A CA 1
ATOM 656 C C . MET A 1 82 ? -6.546 3.115 13.859 1.00 78.62 82 MET A C 1
ATOM 658 O O . MET A 1 82 ? -7.683 3.149 14.336 1.00 78.62 82 MET A O 1
ATOM 662 N N . PHE A 1 83 ? -5.773 2.031 13.965 1.00 76.06 83 PHE A N 1
ATOM 663 C CA . PHE A 1 83 ? -6.139 0.826 14.713 1.00 76.06 83 PHE A CA 1
ATOM 664 C C . PHE A 1 83 ? -6.203 1.086 16.226 1.00 76.06 83 PHE A C 1
ATOM 666 O O . PHE A 1 83 ? -7.146 0.647 16.888 1.00 76.06 83 PHE A O 1
ATOM 673 N N . HIS A 1 84 ? -5.266 1.869 16.769 1.00 76.94 84 HIS A N 1
ATOM 674 C CA . HIS A 1 84 ? -5.255 2.243 18.186 1.00 76.94 84 HIS A CA 1
ATOM 675 C C . HIS A 1 84 ? -6.553 2.955 18.617 1.00 76.94 84 HIS A C 1
ATOM 677 O O . HIS A 1 84 ? -7.129 2.635 19.658 1.00 76.94 84 HIS A O 1
ATOM 683 N N . ILE A 1 85 ? -7.071 3.865 17.786 1.00 72.25 85 ILE A N 1
ATOM 684 C CA . ILE A 1 85 ? -8.318 4.601 18.058 1.00 72.25 85 ILE A CA 1
ATOM 685 C C . ILE A 1 85 ? -9.540 3.663 18.079 1.00 72.25 85 ILE A C 1
ATOM 687 O O . ILE A 1 85 ? -10.424 3.831 18.921 1.00 72.25 85 ILE A O 1
ATOM 691 N N . GLN A 1 86 ? -9.590 2.649 17.206 1.00 71.31 86 GLN A N 1
ATOM 692 C CA . GLN A 1 86 ? -10.685 1.665 17.208 1.00 71.31 86 GLN A CA 1
ATOM 693 C C . GLN A 1 86 ? -10.712 0.835 18.490 1.00 71.31 86 GLN A C 1
ATOM 695 O O . GLN A 1 86 ? -11.779 0.643 19.073 1.00 71.31 86 GLN A O 1
ATOM 700 N N . ILE A 1 87 ? -9.546 0.381 18.953 1.00 63.97 87 ILE A N 1
ATOM 701 C CA . ILE A 1 87 ? -9.427 -0.382 20.202 1.00 63.97 87 ILE A CA 1
ATOM 702 C C . ILE A 1 87 ? -9.891 0.467 21.391 1.00 63.97 87 ILE A C 1
ATOM 704 O O . ILE A 1 87 ? -10.661 -0.004 22.231 1.00 63.97 87 ILE A O 1
ATOM 708 N N . ALA A 1 88 ? -9.489 1.741 21.430 1.00 68.06 88 ALA A N 1
ATOM 709 C CA . ALA A 1 88 ? -9.920 2.675 22.465 1.00 68.06 88 ALA A CA 1
ATOM 710 C C . ALA A 1 88 ? -11.439 2.935 22.435 1.00 68.06 88 ALA A C 1
ATOM 712 O O . ALA A 1 88 ? -12.049 3.123 23.488 1.00 68.06 88 ALA A O 1
ATOM 713 N N . ASN A 1 89 ? -12.066 2.927 21.254 1.00 63.31 89 ASN A N 1
ATOM 714 C CA . ASN A 1 89 ? -13.514 3.082 21.117 1.00 63.31 89 ASN A CA 1
ATOM 715 C C . ASN A 1 89 ? -14.286 1.855 21.632 1.00 63.31 89 ASN A C 1
ATOM 717 O O . ASN A 1 89 ? -15.226 2.010 22.408 1.00 63.31 89 ASN A O 1
ATOM 721 N N . ILE A 1 90 ? -13.859 0.638 21.271 1.00 62.38 90 ILE A N 1
ATOM 722 C CA . ILE A 1 90 ? -14.496 -0.605 21.749 1.00 62.38 90 ILE A CA 1
ATOM 723 C C . ILE A 1 90 ? -14.407 -0.711 23.278 1.00 62.38 90 ILE A C 1
ATOM 725 O O . ILE A 1 90 ? -15.374 -1.102 23.930 1.00 62.38 90 ILE A O 1
ATOM 729 N N . HIS A 1 91 ? -13.281 -0.310 23.872 1.00 61.44 91 HIS A N 1
ATOM 730 C CA . HIS A 1 91 ? -13.118 -0.331 25.325 1.00 61.44 91 HIS A CA 1
ATOM 731 C C . HIS A 1 91 ? -14.084 0.625 26.049 1.00 61.44 91 HIS A C 1
ATOM 733 O O . HIS A 1 91 ? -14.574 0.292 27.125 1.00 61.44 91 HIS A O 1
ATOM 739 N N . LYS A 1 92 ? -14.399 1.790 25.465 1.00 59.34 92 LYS A N 1
ATOM 740 C CA . LYS A 1 92 ? -15.379 2.739 26.030 1.00 59.34 92 LYS A CA 1
ATOM 741 C C . LYS A 1 92 ? -16.802 2.188 26.000 1.00 59.34 92 LYS A C 1
ATOM 743 O O . LYS A 1 92 ? -17.510 2.312 26.994 1.00 59.34 92 LYS A O 1
ATOM 748 N N . GLU A 1 93 ? -17.190 1.549 24.898 1.00 59.81 93 GLU A N 1
ATOM 749 C CA . GLU A 1 93 ? -18.484 0.870 24.784 1.00 59.81 93 GLU A CA 1
ATOM 750 C C . GLU A 1 93 ? -18.599 -0.253 25.824 1.00 59.81 93 GLU A C 1
ATOM 752 O O . GLU A 1 93 ? -19.540 -0.263 26.612 1.00 59.81 93 GLU A O 1
ATOM 757 N N . VAL A 1 94 ? -17.598 -1.138 25.932 1.00 57.28 94 VAL A N 1
ATOM 758 C CA . VAL A 1 94 ? -17.568 -2.205 26.955 1.00 57.28 94 VAL A CA 1
ATOM 759 C C . VAL A 1 94 ? -17.661 -1.643 28.379 1.00 57.28 94 VAL A C 1
ATOM 761 O O . VAL A 1 94 ? -18.391 -2.195 29.207 1.00 57.28 94 VAL A O 1
ATOM 764 N N . LEU A 1 95 ? -16.988 -0.523 28.666 1.00 5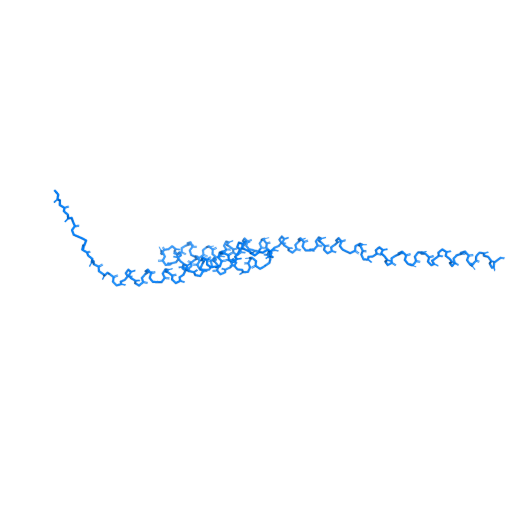8.16 95 LEU A N 1
ATOM 765 C CA . LEU A 1 95 ? -17.081 0.136 29.971 1.00 58.16 95 LEU A CA 1
ATOM 766 C C . LEU A 1 95 ? -18.489 0.674 30.265 1.00 58.16 95 LEU A C 1
ATOM 768 O O . LEU A 1 95 ? -18.870 0.748 31.429 1.00 58.16 95 LEU A O 1
ATOM 772 N N . HIS A 1 96 ? -19.258 1.036 29.236 1.00 59.12 96 HIS A N 1
ATOM 773 C CA . HIS A 1 96 ? -20.632 1.520 29.373 1.00 59.12 96 HIS A CA 1
ATOM 774 C C . HIS A 1 96 ? -21.641 0.369 29.547 1.00 59.12 96 HIS A C 1
ATOM 776 O O . HIS A 1 96 ? -22.624 0.528 30.266 1.00 59.12 96 HIS A O 1
ATOM 782 N N . TYR A 1 97 ? -21.384 -0.822 28.997 1.00 53.50 97 TYR A N 1
ATOM 783 C CA . TYR A 1 97 ? -22.223 -2.008 29.249 1.00 53.50 97 TYR A CA 1
ATOM 784 C C . TYR A 1 97 ? -21.997 -2.638 30.634 1.00 53.50 97 TYR A C 1
ATOM 786 O O . TYR A 1 97 ? -22.908 -3.264 31.184 1.00 53.50 97 TYR A O 1
ATOM 794 N N . LEU A 1 98 ? -20.820 -2.439 31.235 1.00 59.56 98 LEU A N 1
ATOM 795 C CA . LEU A 1 98 ? -20.482 -2.966 32.560 1.00 59.56 98 LEU A CA 1
ATOM 796 C C . LEU A 1 98 ? -21.427 -2.490 33.695 1.00 59.56 98 LEU A C 1
ATOM 798 O O . LEU A 1 98 ? -21.924 -3.342 34.437 1.00 59.56 98 LEU A O 1
ATOM 802 N N . PRO A 1 99 ? -21.757 -1.189 33.844 1.00 57.50 99 PRO A N 1
ATOM 803 C CA . PRO A 1 99 ? -22.700 -0.739 34.870 1.00 57.50 99 PRO A CA 1
ATOM 804 C C . PRO A 1 99 ? -24.142 -1.190 34.597 1.00 57.50 99 PRO A C 1
ATOM 806 O O . PRO A 1 99 ? -24.900 -1.397 35.543 1.00 57.50 99 PRO A O 1
ATOM 809 N N . ILE A 1 100 ? -24.522 -1.398 33.333 1.00 62.56 100 ILE A N 1
ATOM 810 C CA . ILE A 1 100 ? -25.898 -1.750 32.941 1.00 62.56 100 ILE A CA 1
ATOM 811 C C . ILE A 1 100 ? -26.222 -3.211 33.295 1.00 62.56 100 ILE A C 1
ATOM 813 O O . ILE A 1 100 ? -27.356 -3.511 33.654 1.00 62.56 100 ILE A O 1
ATOM 817 N N . ILE A 1 101 ? -25.231 -4.110 33.275 1.00 61.91 101 ILE A N 1
ATOM 818 C CA . ILE A 1 101 ? -25.374 -5.519 33.697 1.00 61.91 101 ILE A CA 1
ATOM 819 C C . ILE A 1 101 ? -25.294 -5.679 35.225 1.00 61.91 101 ILE A C 1
ATOM 821 O O . ILE A 1 101 ? -25.939 -6.560 35.798 1.00 61.91 101 ILE A O 1
ATOM 825 N N . LEU A 1 102 ? -24.557 -4.803 35.914 1.00 59.81 102 LEU A N 1
ATOM 826 C CA . LEU A 1 102 ? -24.470 -4.814 37.380 1.00 59.81 102 LEU A CA 1
ATOM 827 C C . LEU A 1 102 ? -25.722 -4.240 38.064 1.00 59.81 102 LEU A C 1
ATOM 829 O O . LEU A 1 102 ? -26.073 -4.682 39.162 1.00 59.81 102 LEU A O 1
ATOM 833 N N . LEU A 1 103 ? -26.433 -3.312 37.415 1.00 60.62 103 LEU A N 1
ATOM 834 C CA . LEU A 1 103 ? -27.639 -2.686 37.966 1.00 60.62 103 LEU A CA 1
ATOM 835 C C . LEU A 1 103 ? -28.815 -3.662 38.228 1.00 60.62 103 LEU A C 1
ATOM 837 O O . LEU A 1 103 ? -29.396 -3.589 39.314 1.00 60.62 103 LEU A O 1
ATOM 841 N N . PRO A 1 104 ? -29.176 -4.611 37.334 1.00 57.12 104 PRO A N 1
ATOM 842 C CA . PRO A 1 104 ? -30.223 -5.594 37.624 1.00 57.12 104 PRO A CA 1
ATOM 843 C C . PRO A 1 104 ? -29.777 -6.649 38.647 1.00 57.12 104 PRO A C 1
ATOM 845 O O . PRO A 1 104 ? -30.616 -7.169 39.382 1.00 57.12 104 PRO A O 1
ATOM 848 N N . THR A 1 105 ? -28.470 -6.919 38.763 1.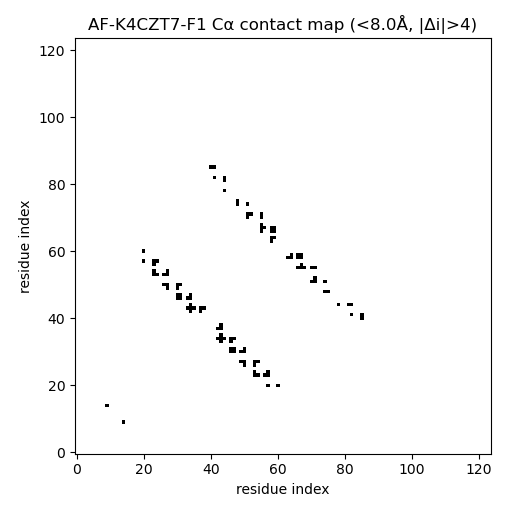00 50.88 105 THR A N 1
ATOM 849 C CA . THR A 1 105 ? -27.931 -7.891 39.731 1.00 50.88 105 THR A CA 1
ATOM 850 C C . THR A 1 105 ? -27.968 -7.365 41.176 1.00 50.88 105 THR A C 1
ATOM 852 O O . THR A 1 105 ? -28.257 -8.124 42.100 1.00 50.88 105 THR A O 1
ATOM 855 N N . GLN A 1 106 ? -27.762 -6.058 41.396 1.00 52.91 106 GLN A N 1
ATOM 856 C CA . GLN A 1 106 ? -27.849 -5.443 42.735 1.00 52.91 106 GLN A CA 1
ATOM 857 C C . GLN A 1 106 ? -29.289 -5.193 43.216 1.00 52.91 106 GLN A C 1
ATOM 859 O O . GLN A 1 106 ? -29.542 -5.106 44.421 1.00 52.91 106 GLN A O 1
ATOM 864 N N . ARG A 1 107 ? -30.262 -5.094 42.303 1.00 50.28 107 ARG A N 1
ATOM 865 C CA . ARG A 1 107 ? -31.666 -4.841 42.671 1.00 50.28 107 ARG A CA 1
ATOM 866 C C . ARG A 1 107 ? -32.322 -6.047 43.358 1.00 50.28 107 ARG A C 1
ATOM 868 O O . ARG A 1 107 ? -33.157 -5.872 44.240 1.00 50.28 107 ARG A O 1
ATOM 875 N N . ASN A 1 108 ? -31.918 -7.267 42.996 1.00 44.28 108 ASN A N 1
ATOM 876 C CA . ASN A 1 108 ? -32.496 -8.498 43.549 1.00 44.28 108 ASN A CA 1
ATOM 877 C C . ASN A 1 108 ? -31.957 -8.842 44.956 1.00 44.28 108 ASN A C 1
ATOM 879 O O . ASN A 1 108 ? -32.659 -9.419 45.780 1.00 44.28 108 ASN A O 1
ATOM 883 N N . THR A 1 109 ? -30.724 -8.442 45.278 1.00 50.38 109 THR A N 1
ATOM 884 C CA . THR A 1 109 ? -30.103 -8.699 46.592 1.00 50.38 109 THR A CA 1
ATOM 885 C C . THR A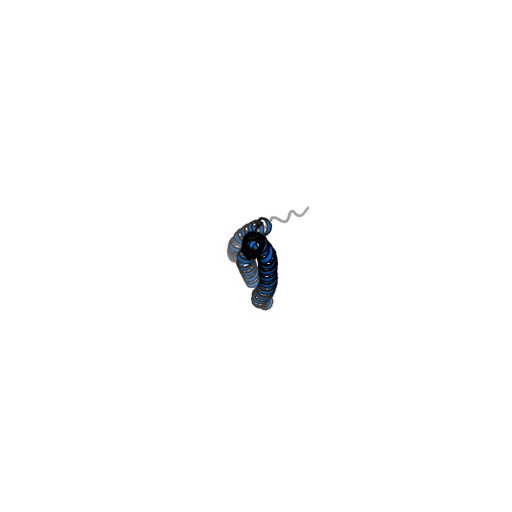 1 109 ? -30.449 -7.643 47.640 1.00 50.38 109 THR A C 1
ATOM 887 O O . THR A 1 109 ? -30.470 -7.944 48.833 1.00 50.38 109 THR A O 1
ATOM 890 N N . THR A 1 110 ? -30.763 -6.416 47.219 1.00 52.03 110 THR A N 1
ATOM 891 C CA . THR A 1 110 ? -31.213 -5.347 48.123 1.00 52.03 110 THR A CA 1
ATOM 892 C C . THR A 1 110 ? -32.670 -5.534 48.541 1.00 52.03 110 THR A C 1
ATOM 894 O O . THR A 1 110 ? -32.964 -5.405 49.725 1.00 52.03 110 THR A O 1
ATOM 897 N N . SER A 1 111 ? -33.564 -5.952 47.635 1.00 50.72 111 SER A N 1
ATOM 898 C CA . SER A 1 111 ? -34.975 -6.207 47.971 1.00 50.72 111 SER A CA 1
ATOM 899 C C . SER A 1 111 ? -35.158 -7.342 48.994 1.00 50.72 111 SER A C 1
ATOM 901 O O . SER A 1 111 ? -35.945 -7.183 49.923 1.00 50.72 111 SER A O 1
ATOM 903 N N . LEU A 1 112 ? -34.374 -8.426 48.909 1.00 55.38 112 LEU A N 1
ATOM 904 C CA . LEU A 1 112 ? -34.392 -9.518 49.897 1.00 55.38 112 LEU A CA 1
ATOM 905 C C . LEU A 1 112 ? -33.761 -9.148 51.249 1.00 55.38 112 LEU A C 1
ATOM 907 O O . LEU A 1 112 ? -34.069 -9.781 52.257 1.00 55.38 112 LEU A O 1
ATOM 911 N N . ARG A 1 113 ? -32.894 -8.127 51.317 1.00 56.47 113 ARG A N 1
ATOM 912 C CA . ARG A 1 113 ? -32.374 -7.659 52.612 1.00 56.47 113 ARG A CA 1
ATOM 913 C C . ARG A 1 113 ? -33.448 -6.948 53.430 1.00 56.47 113 ARG A C 1
ATOM 915 O O . ARG A 1 113 ? -33.512 -7.190 54.629 1.00 56.47 113 ARG A O 1
ATOM 922 N N . TYR A 1 114 ? -34.310 -6.133 52.821 1.00 49.84 114 TYR A N 1
ATOM 923 C CA . TYR A 1 114 ? -35.359 -5.424 53.569 1.00 49.84 114 TYR A CA 1
ATOM 924 C C . TYR A 1 114 ? -36.421 -6.379 54.133 1.00 49.84 114 TYR A C 1
ATOM 926 O O . TYR A 1 114 ? -36.798 -6.239 55.293 1.00 49.84 114 TYR A O 1
ATOM 934 N N . THR A 1 115 ? -36.808 -7.421 53.387 1.00 57.91 115 THR A N 1
ATOM 935 C CA . THR A 1 115 ? -37.773 -8.427 53.874 1.00 57.91 115 THR A CA 1
ATOM 936 C C . THR A 1 115 ? -37.212 -9.308 54.995 1.00 57.91 115 THR A C 1
ATOM 938 O O . THR A 1 115 ? -37.974 -9.883 55.763 1.00 57.91 115 THR A O 1
ATOM 941 N N . VAL A 1 116 ? -35.886 -9.463 55.091 1.00 62.44 116 VAL A N 1
ATOM 942 C CA . VAL A 1 116 ? -35.236 -10.286 56.130 1.00 62.44 116 VAL A CA 1
ATOM 943 C C . VAL A 1 116 ? -34.954 -9.490 57.410 1.00 62.44 116 VAL A C 1
ATOM 945 O O . VAL A 1 116 ? -34.940 -10.083 58.487 1.00 62.44 116 VAL A O 1
ATOM 948 N N . TYR A 1 117 ? -34.781 -8.165 57.337 1.00 52.16 117 TYR A N 1
ATOM 949 C CA . TYR A 1 117 ? -34.733 -7.324 58.541 1.00 52.16 117 TYR A CA 1
ATOM 950 C C . TYR A 1 117 ? -36.114 -7.165 59.180 1.00 52.16 117 TYR A C 1
ATOM 952 O O . TYR A 1 117 ? -36.225 -7.310 60.393 1.00 52.16 117 TYR A O 1
ATOM 960 N N . ASP A 1 118 ? -37.156 -6.965 58.374 1.00 48.31 118 ASP A N 1
ATOM 961 C CA . ASP A 1 118 ? -38.534 -6.833 58.861 1.00 48.31 118 ASP A CA 1
ATOM 962 C C . ASP A 1 118 ? -38.991 -8.110 59.591 1.00 48.31 118 ASP A C 1
ATOM 964 O O . ASP A 1 118 ? -39.395 -8.079 60.753 1.00 48.31 118 ASP A O 1
ATOM 968 N N . ARG A 1 119 ? -38.717 -9.283 58.998 1.00 50.34 119 ARG A N 1
ATOM 969 C CA . ARG A 1 119 ? -39.046 -10.581 59.610 1.00 50.34 119 ARG A CA 1
ATOM 970 C C . ARG A 1 119 ? -38.182 -10.985 60.812 1.00 50.34 119 ARG A C 1
ATOM 972 O O . ARG A 1 119 ? -38.437 -12.032 61.400 1.00 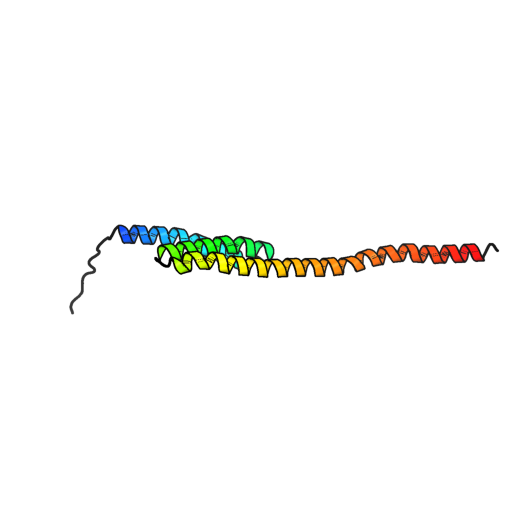50.34 119 ARG A O 1
ATOM 979 N N . LYS A 1 120 ? -37.139 -10.218 61.152 1.00 50.44 120 LYS A N 1
ATOM 980 C CA . LYS A 1 120 ? -36.317 -10.425 62.361 1.00 50.44 120 LYS A CA 1
ATOM 981 C C . LYS A 1 120 ? -36.706 -9.469 63.494 1.00 50.44 120 LYS A C 1
ATOM 983 O O . LYS A 1 120 ? -36.409 -9.771 64.644 1.00 50.44 120 LYS A O 1
ATOM 988 N N . VAL A 1 121 ? -37.365 -8.353 63.179 1.00 55.50 121 VAL A N 1
ATOM 989 C CA . VAL A 1 121 ? -37.885 -7.391 64.166 1.00 55.50 121 VAL A CA 1
ATOM 990 C C . VAL A 1 121 ? -39.240 -7.839 64.721 1.00 55.50 121 VAL A C 1
ATOM 992 O O . VAL A 1 121 ? -39.522 -7.591 65.881 1.00 55.50 121 VAL A O 1
ATOM 995 N N . GLU A 1 122 ? -40.039 -8.575 63.949 1.00 52.44 122 GLU A N 1
ATOM 996 C CA . GLU A 1 122 ? -41.355 -9.081 64.384 1.00 52.44 122 GLU A CA 1
ATOM 997 C C . GLU A 1 122 ? -41.287 -10.338 65.285 1.00 52.44 122 GLU A C 1
ATOM 999 O O . GLU A 1 122 ? -42.305 -10.821 65.771 1.00 52.44 122 GLU A O 1
ATOM 1004 N N . VAL A 1 123 ? -40.085 -10.890 65.503 1.00 55.59 123 VAL A N 1
ATOM 1005 C CA . VAL A 1 123 ? -39.844 -12.129 66.279 1.00 55.59 123 VAL A CA 1
ATOM 1006 C C . VAL A 1 123 ? -39.002 -11.857 67.543 1.00 55.59 123 VAL A C 1
ATOM 1008 O O . VAL A 1 123 ? -38.443 -12.783 68.130 1.00 55.59 123 VAL A O 1
ATOM 1011 N N . ALA A 1 124 ? -38.890 -10.592 67.960 1.00 49.09 124 ALA A N 1
ATOM 1012 C CA . ALA A 1 124 ? -38.274 -10.165 69.220 1.00 49.09 124 ALA A CA 1
ATOM 1013 C C . ALA A 1 124 ? -39.309 -9.439 70.085 1.00 49.09 124 ALA A C 1
ATOM 1015 O O . ALA A 1 124 ? -39.290 -9.671 71.314 1.00 49.09 124 ALA A O 1
#

Solvent-accessible surface area (backbone atoms only — not comparable to full-atom values): 7090 Å² total; per-residue (Å²): 139,85,81,78,75,83,80,85,74,86,52,65,69,58,54,53,50,51,52,56,49,50,67,43,48,56,58,33,53,54,35,48,54,52,32,75,67,39,87,49,69,73,60,22,55,65,41,46,54,62,32,44,54,39,49,24,53,55,34,40,77,67,72,34,58,72,58,28,62,48,50,51,54,56,52,48,55,51,48,53,56,58,51,52,52,52,55,57,49,54,52,53,53,54,60,60,51,52,59,63,62,48,52,66,60,53,54,61,59,52,58,56,49,57,60,52,51,54,65,54,62,79,75,113

Organism: Solanum lycopersicum (NCBI:txid4081)

InterPro domains:
  IPR042106 NADH-ubiquinone/plastoquinone oxidoreductase chain 6, subunit NuoJ [G3DSA:1.20.120.1200] (18-105)

Sequence (124 aa):
MVVLAPTWNFNFREVLRTMILSVFWIPTLVFCLIVVHAKNTTHSILFLIPVFCNTSGLILLLCLDFFALIFPVVSFLFGVMMFHIQIANIHKEVLHYLPIILLPTQRNTTSLRYTVYDRKVEVA

Secondary structure (DSSP, 8-state):
-----------HHHHHHHHHHHHHHHHHHHHHHHHHH-SSHHHHHHHHHHHHHHHHHHHHHTT-HHHHHHHHHHHHHHHHHHHHHHHHHHHHHHHHHHHHHHHHHHHHHHHHHHHHHHHHHTT-

pLDDT: mean 74.56, std 15.38, range [42.84, 92.81]